Protein AF-A0A7C7ANW7-F1 (afdb_monomer_lite)

Structure (mmCIF, N/CA/C/O backbone):
data_AF-A0A7C7ANW7-F1
#
_entry.id   AF-A0A7C7ANW7-F1
#
loop_
_atom_site.group_PDB
_atom_site.id
_atom_site.type_symbol
_atom_site.label_atom_id
_atom_site.label_alt_id
_atom_site.label_comp_id
_atom_site.label_asym_id
_atom_site.label_entity_id
_atom_site.label_seq_id
_atom_site.pdbx_PDB_ins_code
_atom_site.Cartn_x
_atom_site.Cartn_y
_atom_site.Cartn_z
_atom_site.occupancy
_atom_site.B_iso_or_equiv
_atom_site.auth_seq_id
_atom_site.auth_comp_id
_atom_site.auth_asym_id
_atom_site.auth_atom_id
_atom_site.pdbx_PDB_model_num
ATOM 1 N N . MET A 1 1 ? 11.051 2.073 6.786 1.00 58.53 1 MET A N 1
ATOM 2 C CA . MET A 1 1 ? 9.761 2.508 7.374 1.00 58.53 1 MET A CA 1
ATOM 3 C C . MET A 1 1 ? 9.054 3.616 6.592 1.00 58.53 1 MET A C 1
ATOM 5 O O . MET A 1 1 ? 7.839 3.563 6.563 1.00 58.53 1 MET A O 1
ATOM 9 N N . LYS A 1 2 ? 9.748 4.520 5.877 1.00 83.75 2 LYS A N 1
ATOM 10 C CA . LYS A 1 2 ? 9.122 5.645 5.143 1.00 83.75 2 LYS A CA 1
ATOM 11 C C . LYS A 1 2 ? 7.986 5.266 4.175 1.00 83.75 2 LYS A C 1
ATOM 13 O O . LYS A 1 2 ? 6.949 5.909 4.186 1.00 83.75 2 LYS A O 1
ATOM 18 N N . ILE A 1 3 ? 8.157 4.194 3.397 1.00 89.19 3 ILE A N 1
ATOM 19 C CA . ILE A 1 3 ? 7.178 3.829 2.361 1.00 89.19 3 ILE A CA 1
ATOM 20 C C . ILE A 1 3 ? 5.830 3.361 2.920 1.00 89.19 3 ILE A C 1
ATOM 22 O O . ILE A 1 3 ? 4.789 3.569 2.313 1.00 89.19 3 ILE A O 1
ATOM 26 N N . LYS A 1 4 ? 5.829 2.738 4.105 1.00 90.12 4 LYS A N 1
ATOM 27 C CA . LYS A 1 4 ? 4.588 2.280 4.734 1.00 90.12 4 LYS A CA 1
ATOM 28 C C . LYS A 1 4 ? 3.746 3.474 5.177 1.00 90.12 4 LYS A C 1
ATOM 30 O O . LYS A 1 4 ? 2.542 3.471 4.953 1.00 90.12 4 LYS A O 1
ATOM 35 N N . ASP A 1 5 ? 4.382 4.481 5.768 1.00 94.19 5 ASP A N 1
ATOM 36 C CA . ASP A 1 5 ? 3.704 5.702 6.210 1.00 94.19 5 ASP A CA 1
ATOM 37 C C . ASP A 1 5 ? 3.15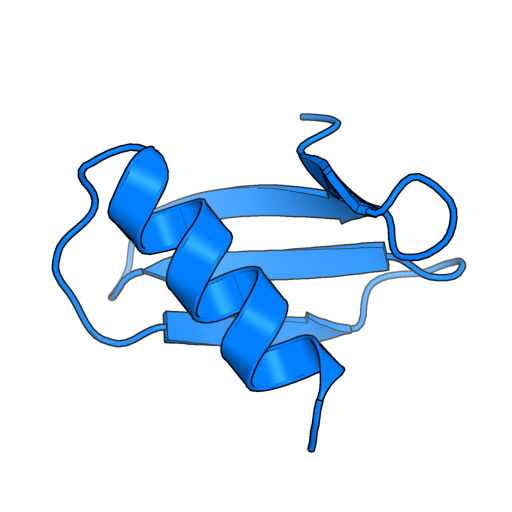7 6.489 5.015 1.00 94.19 5 ASP A C 1
ATOM 39 O O . ASP A 1 5 ? 2.029 6.972 5.062 1.00 94.19 5 ASP A O 1
ATOM 43 N N . GLU A 1 6 ? 3.916 6.538 3.920 1.00 94.69 6 GLU A N 1
ATOM 44 C CA . GLU A 1 6 ? 3.489 7.134 2.655 1.00 94.69 6 GLU A CA 1
ATOM 45 C C . GLU A 1 6 ? 2.250 6.442 2.070 1.00 94.69 6 GLU A C 1
ATOM 47 O O . GLU A 1 6 ? 1.247 7.101 1.793 1.00 94.69 6 GLU A O 1
ATOM 52 N N . VAL A 1 7 ? 2.268 5.109 1.952 1.00 94.88 7 VAL A N 1
ATOM 53 C CA . VAL A 1 7 ? 1.109 4.341 1.470 1.00 94.88 7 VAL A CA 1
ATOM 54 C C . VAL A 1 7 ? -0.096 4.549 2.387 1.00 94.88 7 VAL A C 1
ATOM 56 O O . VAL A 1 7 ? -1.209 4.749 1.903 1.00 94.88 7 VAL A O 1
ATOM 59 N N . ILE A 1 8 ? 0.105 4.562 3.710 1.00 95.50 8 ILE A N 1
ATOM 60 C CA . ILE A 1 8 ? -0.968 4.854 4.667 1.00 95.50 8 ILE A CA 1
ATOM 61 C C . ILE A 1 8 ? -1.542 6.249 4.411 1.00 95.50 8 ILE A C 1
ATOM 63 O O . ILE A 1 8 ? -2.759 6.385 4.328 1.00 95.50 8 ILE A O 1
ATOM 67 N N . GLN A 1 9 ? -0.707 7.278 4.260 1.00 95.00 9 GLN A N 1
ATOM 68 C CA . GLN A 1 9 ? -1.170 8.636 3.969 1.00 95.00 9 GLN A CA 1
ATOM 69 C C . GLN A 1 9 ? -1.943 8.704 2.649 1.00 95.00 9 GLN A C 1
ATOM 71 O O . GLN A 1 9 ? -3.022 9.292 2.624 1.00 95.00 9 GLN A O 1
ATOM 76 N N . ALA A 1 10 ? -1.458 8.054 1.589 1.00 94.44 10 ALA A N 1
ATOM 77 C CA . ALA A 1 10 ? -2.148 7.996 0.303 1.00 94.44 10 ALA A CA 1
ATOM 78 C C . ALA A 1 10 ? -3.542 7.356 0.438 1.00 94.44 10 ALA A C 1
ATOM 80 O O . ALA A 1 10 ? -4.534 7.924 -0.016 1.00 94.44 10 ALA A O 1
ATOM 81 N N . VAL A 1 11 ? -3.643 6.232 1.152 1.00 96.19 11 VAL A N 1
ATOM 82 C CA . VAL A 1 11 ? -4.920 5.567 1.458 1.00 96.19 11 VAL A CA 1
ATOM 83 C C . VAL A 1 11 ? -5.868 6.481 2.244 1.00 96.19 11 VAL A C 1
ATOM 85 O O . VAL A 1 11 ? -7.060 6.541 1.942 1.00 96.19 11 VAL A O 1
ATOM 88 N N . ARG A 1 12 ? -5.359 7.228 3.234 1.00 94.94 12 ARG A N 1
ATOM 89 C CA . ARG A 1 12 ? -6.173 8.182 4.009 1.00 94.94 1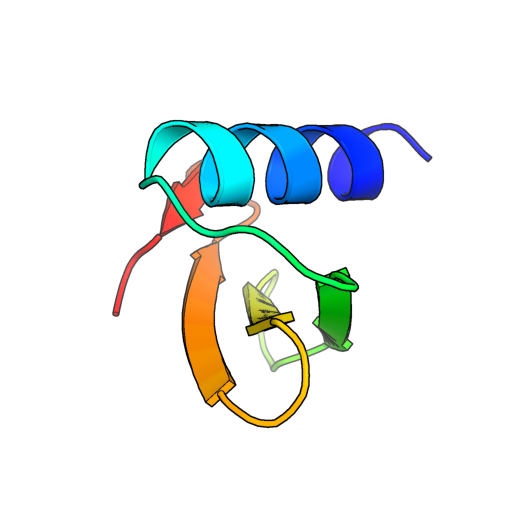2 ARG A CA 1
ATOM 90 C C . ARG A 1 12 ? -6.652 9.356 3.158 1.00 94.94 12 ARG A C 1
ATOM 92 O O . ARG A 1 12 ? -7.798 9.768 3.319 1.00 94.94 12 ARG A O 1
ATOM 99 N N . SER A 1 13 ? -5.819 9.860 2.249 1.00 93.88 13 SER A N 1
ATOM 100 C CA . SER A 1 13 ? -6.178 10.930 1.307 1.00 93.88 13 SER A CA 1
ATOM 1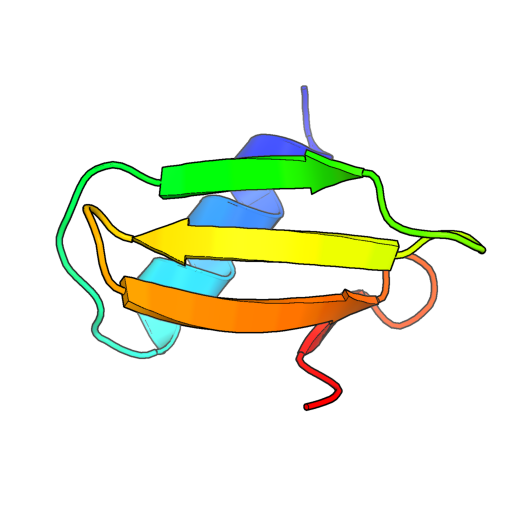01 C C . SER A 1 13 ? -7.276 10.508 0.328 1.00 93.88 13 SER A C 1
ATOM 103 O O . SER A 1 13 ? -8.077 11.342 -0.082 1.00 93.88 13 SER A O 1
ATOM 105 N N . LEU A 1 14 ? -7.370 9.212 0.013 1.00 91.81 14 LEU A N 1
ATOM 106 C CA . LEU A 1 14 ? -8.481 8.626 -0.747 1.00 91.81 14 LEU A CA 1
ATOM 107 C C . LEU A 1 14 ? -9.772 8.459 0.082 1.00 91.81 14 LEU A C 1
ATOM 109 O O . LEU A 1 14 ? -10.795 8.037 -0.449 1.00 91.81 14 LEU A O 1
ATOM 113 N N . GLY A 1 15 ? -9.748 8.780 1.379 1.00 95.44 15 GLY A N 1
ATOM 114 C CA . GLY A 1 15 ? -10.909 8.721 2.271 1.00 95.44 15 GLY A CA 1
ATOM 115 C C . GLY A 1 15 ? -11.110 7.380 2.980 1.00 95.44 15 GLY A C 1
ATOM 116 O O . GLY A 1 15 ? -12.018 7.264 3.808 1.00 95.44 15 GLY A O 1
ATOM 117 N N . TYR A 1 16 ? -10.258 6.382 2.725 1.00 95.00 16 TYR A N 1
ATOM 118 C CA . TYR A 1 16 ? -10.365 5.085 3.385 1.00 95.00 16 TYR A CA 1
ATOM 119 C C . TYR A 1 16 ? -10.031 5.181 4.874 1.00 95.00 16 TYR A C 1
ATOM 121 O O . TYR A 1 16 ? -9.076 5.837 5.311 1.00 95.00 16 TYR A O 1
ATOM 129 N N . LYS A 1 17 ? -10.823 4.468 5.677 1.00 93.81 17 LYS A N 1
ATOM 130 C CA . LYS A 1 17 ? -10.616 4.328 7.113 1.00 93.81 17 LYS A CA 1
ATOM 131 C C . LYS A 1 17 ? -10.538 2.849 7.458 1.00 93.81 17 LYS A C 1
ATOM 133 O O . LYS A 1 17 ? -11.505 2.150 7.229 1.00 93.81 17 LYS A O 1
ATOM 138 N N . GLY A 1 18 ? -9.411 2.406 8.009 1.00 94.62 18 GLY A N 1
ATOM 139 C CA . GLY A 1 18 ? -9.245 1.014 8.428 1.00 94.62 18 GLY A CA 1
ATOM 140 C C . GLY A 1 18 ? -7.792 0.646 8.688 1.00 94.62 18 GLY A C 1
ATOM 141 O O . GLY A 1 18 ? -6.915 1.527 8.728 1.00 94.62 18 GLY A O 1
ATOM 142 N N . LYS A 1 19 ? -7.541 -0.647 8.885 1.00 96.56 19 LYS A N 1
ATOM 143 C CA . LYS A 1 19 ? -6.197 -1.214 8.992 1.00 96.56 19 LYS A CA 1
ATOM 144 C C . LYS A 1 19 ? -5.607 -1.342 7.589 1.00 96.56 19 LYS A C 1
ATOM 146 O O . LYS A 1 19 ? -6.192 -1.984 6.731 1.00 96.56 19 LYS A O 1
ATOM 151 N N . VAL A 1 20 ? -4.440 -0.737 7.369 1.00 96.69 20 VAL A N 1
ATOM 152 C CA . VAL A 1 20 ? -3.738 -0.827 6.082 1.00 96.69 20 VAL A CA 1
ATOM 153 C C . VAL A 1 20 ? -2.807 -2.029 6.095 1.00 96.69 20 VAL A C 1
ATOM 155 O O . VAL A 1 20 ? -1.892 -2.105 6.925 1.00 96.69 20 VAL A O 1
ATOM 158 N N . GLU A 1 21 ? -3.016 -2.934 5.151 1.00 96.50 21 GLU A N 1
ATOM 159 C CA . GLU A 1 21 ? -2.153 -4.083 4.903 1.00 96.50 21 GLU A CA 1
ATOM 160 C C . GLU A 1 21 ? -1.507 -3.954 3.526 1.00 96.50 21 GLU A C 1
ATOM 162 O O . GLU A 1 21 ? -2.106 -3.474 2.564 1.00 96.50 21 GLU A O 1
ATOM 167 N N . ILE A 1 22 ? -0.232 -4.324 3.452 1.00 95.06 22 ILE A N 1
ATOM 168 C CA . ILE A 1 22 ? 0.596 -4.138 2.266 1.00 95.06 22 ILE A CA 1
ATOM 169 C C . ILE A 1 22 ? 1.226 -5.484 1.940 1.00 95.06 22 ILE A C 1
ATOM 171 O O . ILE A 1 22 ? 1.947 -6.041 2.770 1.00 95.06 22 ILE A O 1
ATOM 175 N N . ALA A 1 23 ? 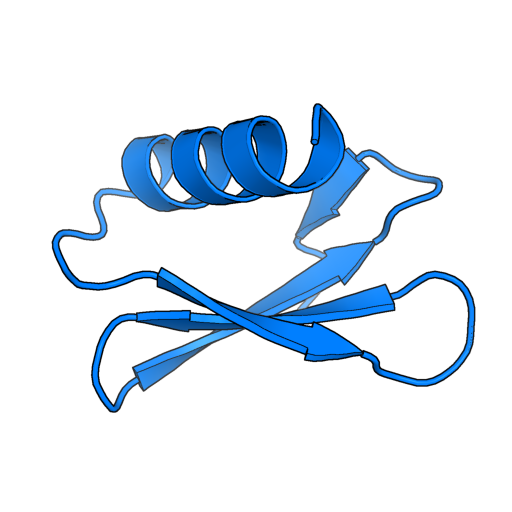0.980 -5.976 0.731 1.00 94.00 23 ALA A N 1
ATOM 176 C CA . ALA A 1 23 ? 1.628 -7.159 0.189 1.00 94.00 23 ALA A CA 1
ATOM 177 C C . ALA A 1 23 ? 2.521 -6.759 -0.988 1.00 94.00 23 ALA A C 1
ATOM 179 O O . ALA A 1 23 ? 2.134 -5.953 -1.834 1.00 94.00 23 ALA A O 1
ATOM 180 N N . THR A 1 24 ? 3.727 -7.312 -1.057 1.00 90.00 24 THR A N 1
ATOM 181 C CA . THR A 1 24 ? 4.637 -7.045 -2.173 1.00 90.00 24 THR A CA 1
ATOM 182 C C . THR A 1 24 ? 4.111 -7.723 -3.439 1.00 90.00 24 THR A C 1
ATOM 184 O O . THR A 1 24 ? 3.845 -8.924 -3.432 1.00 90.00 24 THR A O 1
ATOM 187 N N . ALA A 1 25 ? 3.975 -6.964 -4.525 1.00 85.06 25 ALA A N 1
ATOM 188 C CA . ALA A 1 25 ? 3.755 -7.502 -5.864 1.00 85.06 25 ALA A CA 1
ATOM 189 C C . ALA A 1 25 ? 5.088 -7.606 -6.627 1.00 85.06 25 ALA A C 1
ATOM 191 O O . ALA A 1 25 ? 6.158 -7.257 -6.126 1.00 85.06 25 ALA A O 1
ATOM 192 N N . SER A 1 26 ? 5.028 -8.075 -7.871 1.00 86.62 26 SER A N 1
ATOM 193 C CA . SER A 1 26 ? 6.154 -8.019 -8.805 1.00 86.62 26 SER A CA 1
ATOM 194 C C . SER A 1 26 ? 6.528 -6.573 -9.158 1.00 86.62 26 SER A C 1
ATOM 196 O O . SER A 1 26 ? 5.628 -5.754 -9.329 1.00 86.62 26 SER A O 1
ATOM 198 N N . TYR A 1 27 ? 7.822 -6.303 -9.376 1.00 81.62 27 TYR A N 1
ATOM 199 C CA . TYR A 1 27 ? 8.357 -5.039 -9.917 1.00 81.62 27 TYR A CA 1
ATOM 200 C C . TYR A 1 27 ? 7.951 -3.774 -9.149 1.00 81.62 27 TYR A C 1
ATOM 202 O O . TYR A 1 27 ? 7.032 -3.083 -9.569 1.00 81.62 27 TYR A O 1
ATOM 210 N N . HIS A 1 28 ? 8.654 -3.454 -8.052 1.00 91.12 28 HIS A N 1
ATOM 211 C CA . HIS A 1 28 ? 8.511 -2.182 -7.313 1.00 91.12 28 HIS A CA 1
ATOM 212 C C . HIS A 1 28 ? 7.048 -1.752 -7.071 1.00 91.12 28 HIS A C 1
ATOM 214 O O . HIS A 1 28 ? 6.706 -0.574 -7.099 1.00 91.12 28 HIS A O 1
ATOM 220 N N . ARG A 1 29 ? 6.158 -2.717 -6.835 1.00 93.56 29 ARG A N 1
ATOM 221 C CA . ARG A 1 29 ? 4.725 -2.482 -6.653 1.00 93.56 29 ARG A CA 1
ATOM 222 C C . ARG A 1 29 ? 4.231 -3.148 -5.392 1.00 93.56 29 ARG A C 1
ATOM 224 O O . ARG A 1 29 ? 4.701 -4.218 -5.002 1.00 93.56 29 ARG A O 1
ATOM 231 N N . LEU A 1 30 ? 3.250 -2.511 -4.777 1.00 95.31 30 LEU A N 1
ATOM 232 C CA . LEU A 1 30 ? 2.624 -2.954 -3.547 1.00 95.31 30 LEU A CA 1
ATOM 233 C C . LEU A 1 30 ? 1.123 -3.112 -3.770 1.00 95.31 30 LEU A C 1
ATOM 235 O O . LEU A 1 30 ? 0.466 -2.192 -4.248 1.00 95.31 30 LEU A O 1
ATOM 239 N N . ILE A 1 31 ? 0.570 -4.263 -3.403 1.00 96.44 31 ILE A N 1
ATOM 240 C CA . ILE A 1 31 ? -0.877 -4.443 -3.299 1.00 96.44 31 ILE A CA 1
ATOM 241 C C . ILE A 1 31 ? -1.299 -3.890 -1.946 1.00 96.44 31 ILE A C 1
ATOM 243 O O . ILE A 1 31 ? -0.775 -4.312 -0.911 1.00 96.44 31 ILE A O 1
ATOM 247 N N . VAL A 1 32 ? -2.234 -2.948 -1.964 1.00 96.88 32 VAL A N 1
ATOM 248 C CA . VAL A 1 32 ? -2.700 -2.264 -0.761 1.00 96.88 32 VAL A CA 1
ATOM 249 C C . VAL A 1 32 ? -4.124 -2.696 -0.453 1.00 96.88 32 VAL A C 1
ATOM 251 O O . VAL A 1 32 ? -5.008 -2.632 -1.311 1.00 96.88 32 VAL A O 1
ATOM 254 N N . TRP A 1 33 ? -4.330 -3.116 0.788 1.00 97.38 33 TRP A N 1
ATOM 255 C CA . TRP A 1 33 ? -5.614 -3.523 1.339 1.00 97.38 33 TRP A CA 1
ATOM 256 C C . TRP A 1 33 ? -5.980 -2.611 2.505 1.00 97.38 33 TRP A C 1
ATOM 258 O O . TRP A 1 33 ? -5.107 -2.158 3.254 1.00 97.38 33 TRP A O 1
ATOM 268 N N . VAL A 1 34 ? -7.273 -2.339 2.647 1.00 97.12 34 VAL A N 1
ATOM 269 C CA . VAL A 1 34 ? -7.852 -1.711 3.834 1.00 97.12 34 VAL A CA 1
ATOM 270 C C . VAL A 1 34 ? -8.916 -2.642 4.368 1.00 97.12 34 VAL A C 1
ATOM 272 O O . VAL A 1 34 ? -9.926 -2.868 3.702 1.00 97.12 34 VAL A O 1
ATOM 275 N N . ASP A 1 35 ? -8.666 -3.172 5.562 1.00 95.19 35 ASP A N 1
ATOM 276 C CA . ASP A 1 35 ? -9.438 -4.280 6.120 1.00 95.19 35 ASP A CA 1
ATOM 277 C C . ASP A 1 35 ? -9.533 -5.411 5.068 1.00 95.19 35 ASP A C 1
ATOM 279 O O . ASP A 1 35 ? -8.499 -5.835 4.554 1.00 95.19 35 ASP A O 1
ATOM 283 N N . ASP A 1 36 ? -10.731 -5.845 4.674 1.00 94.25 36 ASP A N 1
ATOM 284 C CA . ASP A 1 36 ? -10.919 -6.913 3.675 1.00 94.25 36 ASP A CA 1
ATOM 285 C C . ASP A 1 36 ? -11.079 -6.400 2.224 1.00 94.25 36 ASP A C 1
ATOM 287 O O . ASP A 1 36 ? -11.432 -7.158 1.317 1.00 94.25 36 ASP A O 1
ATOM 291 N N . VAL A 1 37 ? -10.835 -5.107 1.972 1.00 94.25 37 VAL A N 1
ATOM 292 C CA . VAL A 1 37 ? -11.028 -4.472 0.656 1.00 94.25 37 VAL A CA 1
ATOM 293 C C . VAL A 1 37 ? -9.687 -4.178 -0.010 1.00 94.25 37 VAL A C 1
ATOM 295 O O . VAL A 1 37 ? -8.849 -3.452 0.527 1.00 94.25 37 VAL A O 1
ATOM 298 N N . ARG A 1 38 ? -9.492 -4.684 -1.234 1.00 94.44 38 ARG A N 1
ATOM 299 C CA . ARG A 1 38 ? -8.346 -4.304 -2.072 1.00 94.44 38 ARG A CA 1
ATOM 300 C C . ARG A 1 38 ? -8.540 -2.872 -2.565 1.00 94.44 38 ARG A C 1
ATOM 302 O O . ARG A 1 38 ? -9.441 -2.619 -3.357 1.00 94.44 38 ARG A O 1
ATOM 309 N N . VAL A 1 39 ? -7.677 -1.961 -2.123 1.00 94.06 39 VAL A N 1
ATOM 310 C CA . VAL A 1 39 ? -7.721 -0.544 -2.520 1.00 94.06 39 VAL A CA 1
ATOM 311 C C . VAL A 1 39 ? -7.086 -0.326 -3.886 1.00 94.06 39 VAL A C 1
ATOM 313 O O . VAL A 1 39 ? -7.592 0.476 -4.658 1.00 94.06 39 VAL A O 1
ATOM 316 N N . GLY A 1 40 ? -5.995 -1.033 -4.193 1.00 95.25 40 GLY A N 1
ATOM 317 C CA . GLY A 1 40 ? -5.332 -0.913 -5.490 1.00 95.25 40 GLY A CA 1
ATOM 318 C C . GLY A 1 40 ? -3.882 -1.380 -5.475 1.00 95.25 40 GLY A C 1
ATOM 319 O O . GLY A 1 40 ? -3.438 -2.081 -4.556 1.00 95.25 40 GLY A O 1
ATOM 320 N N . ILE A 1 41 ? -3.143 -0.995 -6.515 1.00 95.94 41 ILE A N 1
ATOM 321 C CA . ILE A 1 41 ? -1.696 -1.214 -6.629 1.00 95.94 41 ILE A CA 1
ATOM 322 C C . ILE A 1 41 ? -0.990 0.130 -6.510 1.00 95.94 41 ILE A C 1
ATOM 324 O O . ILE A 1 41 ? -1.235 1.035 -7.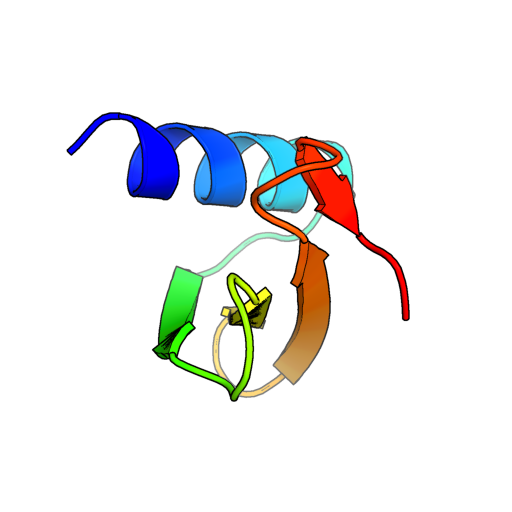304 1.00 95.94 41 ILE A O 1
ATOM 328 N N . 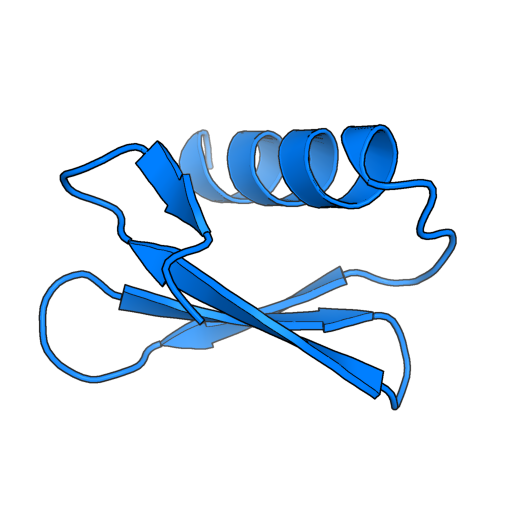TYR A 1 42 ? -0.091 0.235 -5.539 1.00 95.81 42 TYR A N 1
ATOM 329 C CA . TYR A 1 42 ? 0.770 1.389 -5.344 1.00 95.81 42 TYR A CA 1
ATOM 330 C C . TYR A 1 42 ? 2.128 1.146 -6.013 1.00 95.81 42 TYR A C 1
ATOM 332 O O . TYR A 1 42 ? 2.806 0.157 -5.719 1.00 95.81 42 TYR A O 1
ATOM 340 N N . ASP A 1 43 ? 2.506 2.026 -6.933 1.00 94.88 43 ASP A N 1
ATOM 341 C CA . ASP A 1 43 ? 3.760 1.973 -7.681 1.00 94.88 43 ASP A CA 1
ATOM 342 C C . ASP A 1 43 ? 4.833 2.779 -6.936 1.00 94.88 43 ASP A C 1
ATOM 344 O O . ASP A 1 43 ? 4.659 3.973 -6.684 1.00 94.88 43 ASP A O 1
ATOM 348 N N . LEU A 1 44 ? 5.920 2.111 -6.543 1.00 93.25 44 LEU A N 1
ATOM 349 C CA . LEU A 1 44 ? 6.987 2.699 -5.732 1.00 93.25 44 LEU A CA 1
ATOM 350 C C . LEU A 1 44 ? 7.879 3.655 -6.520 1.00 93.25 44 LEU A C 1
ATOM 352 O O . LEU A 1 44 ? 8.491 4.521 -5.910 1.00 93.25 44 LEU A O 1
ATOM 356 N N . ASP A 1 45 ? 7.959 3.509 -7.844 1.00 93.06 45 ASP A N 1
ATOM 357 C CA . ASP A 1 45 ? 8.772 4.398 -8.676 1.00 93.06 45 ASP A CA 1
ATOM 358 C C . ASP A 1 45 ? 8.012 5.705 -8.952 1.00 93.06 45 ASP A C 1
ATOM 360 O O . ASP A 1 45 ? 8.596 6.789 -8.994 1.00 93.06 45 ASP A O 1
ATOM 364 N N . LYS A 1 46 ? 6.687 5.612 -9.123 1.00 93.19 46 LYS A N 1
ATOM 365 C CA . LYS A 1 46 ? 5.811 6.767 -9.380 1.00 93.19 46 LYS A CA 1
ATOM 366 C C . LYS A 1 46 ? 5.209 7.390 -8.121 1.00 93.19 46 LYS A C 1
ATOM 368 O O . LYS A 1 46 ? 4.606 8.456 -8.226 1.00 93.19 46 LYS A O 1
ATOM 373 N N . HIS A 1 47 ? 5.333 6.728 -6.972 1.00 93.88 47 HIS A N 1
ATOM 374 C CA . HIS A 1 47 ? 4.751 7.155 -5.698 1.00 93.88 47 HIS A CA 1
ATOM 375 C C . HIS A 1 47 ? 3.232 7.430 -5.790 1.00 93.88 47 HIS A C 1
ATOM 377 O O . HIS A 1 47 ? 2.711 8.403 -5.238 1.00 93.88 47 HIS A O 1
ATOM 383 N N . THR A 1 48 ? 2.496 6.576 -6.515 1.00 93.81 48 THR A N 1
ATOM 384 C CA . THR A 1 48 ? 1.046 6.739 -6.743 1.00 93.81 48 THR A CA 1
ATOM 385 C C . THR A 1 48 ? 0.322 5.413 -6.992 1.00 93.81 48 THR A C 1
ATOM 387 O O . THR A 1 48 ? 0.946 4.399 -7.311 1.00 93.81 48 THR A O 1
ATOM 390 N N . PHE A 1 49 ? -1.008 5.423 -6.880 1.00 94.12 49 PHE A N 1
ATOM 391 C CA . PHE A 1 49 ? -1.860 4.309 -7.297 1.00 94.12 49 PHE A CA 1
ATOM 392 C C . PHE A 1 49 ? -1.996 4.264 -8.825 1.00 94.12 49 PHE A C 1
ATOM 394 O O . PHE A 1 49 ? -2.148 5.302 -9.471 1.00 94.12 49 PHE A O 1
ATOM 401 N N . VAL A 1 50 ? -1.909 3.063 -9.400 1.00 91.94 50 VAL A N 1
ATOM 402 C CA . VAL A 1 50 ? -1.900 2.839 -10.863 1.00 91.94 50 VAL A CA 1
ATOM 403 C C . VAL A 1 50 ? -3.000 1.894 -11.360 1.00 91.94 50 VAL A C 1
ATOM 405 O O . VAL A 1 50 ? -3.044 1.607 -12.554 1.00 91.94 50 VAL A O 1
ATOM 408 N N . ASP A 1 51 ? -3.850 1.415 -10.455 1.00 81.88 51 ASP A N 1
ATOM 409 C CA . ASP A 1 51 ? -5.012 0.546 -10.694 1.00 81.88 51 ASP A CA 1
ATOM 410 C C . ASP A 1 51 ? -6.209 1.126 -9.932 1.00 81.88 51 ASP A C 1
ATOM 412 O O . ASP A 1 51 ? -5.965 1.596 -8.792 1.00 81.88 51 ASP A O 1
#

Sequence (51 aa):
MKIKDEVIQAVRSLGYKGKVEIATASYHRLIVWVDDVRVGIYDLDKHTFVD

Secondary structure (DSSP, 8-state):
-HHHHHHHHHHHHTT--S-EEEEE-SSSEEEEEETTEEEEEEETTTTEE--

Foldseek 3Di:
DVLVVLVVVQCVVVVDDADWDWDDDPDQKIFIDGPPRGPAIQHNVVSGGDD

pLDDT: mean 92.65, std 6.04, range [58.53, 97.38]

Radius of gyration: 9.79 Å; chains: 1; bounding box: 21×19×20 Å